Protein AF-A0AAV8VI82-F1 (afdb_monomer_lite)

Sequence (103 aa):
MACVALHNFIQGEEETLPENQRKYCPAGYTDAELPDGTVRPGSWRELAGLKSVRRTGANNSSLSAMNNRNLLRDYVNSAEGSVSWQLNHVLEGAVPSSFCYNP

Foldseek 3Di:
DVVVVVVVVLVVVCVPPDLVPRDSQHPQQCWDQDPVRDIDHGCVVVPPPPDPPPPPDDPDDPPVVVVVVVVVVVQCPDPNNDDPCPVVVVCVVVDDPDDPDDD

Structure (mmCIF, N/CA/C/O backbone):
data_AF-A0AAV8VI82-F1
#
_entry.id   AF-A0AAV8VI82-F1
#
loop_
_atom_site.group_PDB
_atom_site.id
_atom_site.type_symbol
_atom_site.label_atom_id
_atom_site.label_alt_id
_atom_site.label_comp_id
_atom_site.label_asym_id
_atom_site.label_entity_id
_atom_site.label_seq_id
_atom_site.pdbx_PDB_ins_code
_atom_site.Cartn_x
_atom_site.Cartn_y
_atom_site.Cartn_z
_atom_site.occupancy
_atom_site.B_iso_or_equiv
_atom_site.auth_seq_id
_atom_site.auth_comp_id
_atom_site.auth_asym_id
_atom_site.auth_atom_id
_atom_site.pdbx_PDB_model_num
ATOM 1 N N . MET A 1 1 ? -3.861 9.093 -1.025 1.00 54.81 1 MET A N 1
ATOM 2 C CA . MET A 1 1 ? -3.021 9.534 0.111 1.00 54.81 1 MET A CA 1
ATOM 3 C C . MET A 1 1 ? -3.847 10.017 1.298 1.00 54.81 1 MET A C 1
ATOM 5 O O . MET A 1 1 ? -3.640 9.483 2.373 1.00 54.81 1 MET A O 1
ATOM 9 N N . ALA A 1 2 ? -4.810 10.936 1.133 1.00 73.56 2 ALA A N 1
ATOM 10 C CA . ALA A 1 2 ? -5.609 11.448 2.259 1.00 73.56 2 ALA A CA 1
ATOM 11 C C . ALA A 1 2 ? -6.380 10.359 3.039 1.00 73.56 2 ALA A C 1
ATOM 13 O O . ALA A 1 2 ? -6.337 10.353 4.261 1.00 73.56 2 ALA A O 1
ATOM 14 N N . CYS A 1 3 ? -7.013 9.396 2.355 1.00 77.25 3 CYS A N 1
ATOM 15 C CA . CYS A 1 3 ? -7.732 8.305 3.029 1.00 77.25 3 CYS A CA 1
ATOM 16 C C . CYS A 1 3 ? -6.811 7.377 3.832 1.00 77.25 3 CYS A C 1
ATOM 18 O O . CYS A 1 3 ? -7.189 6.957 4.914 1.00 77.25 3 CYS A O 1
ATOM 20 N N . VAL A 1 4 ? -5.608 7.085 3.325 1.00 78.19 4 VAL A N 1
ATOM 21 C CA . VAL A 1 4 ? -4.622 6.247 4.033 1.00 78.19 4 VAL A CA 1
ATOM 22 C C . VAL A 1 4 ? -4.074 6.992 5.247 1.00 78.19 4 VAL A C 1
ATOM 24 O O . VAL A 1 4 ? -3.982 6.420 6.321 1.00 78.19 4 VAL A O 1
ATOM 27 N N . ALA A 1 5 ? -3.780 8.288 5.107 1.00 83.12 5 ALA A N 1
ATOM 28 C CA . ALA A 1 5 ? -3.348 9.113 6.232 1.00 83.12 5 ALA A CA 1
ATOM 29 C C . ALA A 1 5 ? -4.428 9.205 7.323 1.00 83.12 5 ALA A C 1
ATOM 31 O O . ALA A 1 5 ? -4.116 9.051 8.498 1.00 83.12 5 ALA A O 1
ATOM 32 N N . LEU A 1 6 ? -5.695 9.394 6.935 1.00 85.12 6 LEU A N 1
ATOM 33 C CA . LEU A 1 6 ? -6.824 9.403 7.865 1.00 85.12 6 LEU A CA 1
ATOM 34 C C . LEU A 1 6 ? -7.029 8.035 8.532 1.00 85.12 6 LEU A C 1
ATOM 36 O O . LEU A 1 6 ? -7.237 7.985 9.738 1.00 85.12 6 LEU A O 1
ATOM 40 N N . HIS A 1 7 ? -6.942 6.944 7.765 1.00 86.19 7 HIS A N 1
ATOM 41 C CA . HIS A 1 7 ? -7.016 5.579 8.287 1.00 86.19 7 HIS A CA 1
ATOM 42 C C . HIS A 1 7 ? -5.937 5.340 9.342 1.00 86.19 7 HIS A C 1
ATOM 44 O O . HIS A 1 7 ? -6.261 4.977 10.465 1.00 86.19 7 HIS A O 1
ATOM 50 N N . ASN A 1 8 ? -4.677 5.625 9.005 1.00 87.56 8 ASN A N 1
ATOM 51 C CA . ASN A 1 8 ? -3.547 5.436 9.909 1.00 87.56 8 ASN A CA 1
ATOM 52 C C . ASN A 1 8 ? -3.686 6.285 11.176 1.00 87.56 8 ASN A C 1
ATOM 54 O O . ASN A 1 8 ? -3.394 5.804 12.264 1.00 87.56 8 ASN A O 1
ATOM 58 N N . PHE A 1 9 ? -4.140 7.533 11.036 1.00 92.12 9 PHE A N 1
ATOM 59 C CA . PHE A 1 9 ? -4.362 8.420 12.173 1.00 92.12 9 PHE A CA 1
ATOM 60 C C . PHE A 1 9 ? -5.430 7.863 13.122 1.00 92.12 9 PHE A C 1
ATOM 62 O O . PHE A 1 9 ? -5.158 7.692 14.303 1.00 92.12 9 PHE A O 1
ATOM 69 N N . ILE A 1 10 ? -6.619 7.524 12.611 1.00 90.62 10 ILE A N 1
ATOM 70 C CA . ILE A 1 10 ? -7.708 7.011 13.456 1.00 90.62 10 ILE A CA 1
ATOM 71 C C . ILE A 1 10 ? -7.329 5.656 14.069 1.00 90.62 10 ILE A C 1
ATOM 73 O O . ILE A 1 10 ? -7.573 5.433 15.251 1.00 90.62 10 ILE A O 1
ATOM 77 N N . GLN A 1 11 ? -6.707 4.769 13.288 1.00 88.81 11 GLN A N 1
ATOM 78 C CA . GLN A 1 11 ? -6.267 3.460 13.764 1.00 88.81 11 GLN A CA 1
ATOM 79 C C . GLN A 1 11 ? -5.247 3.593 14.906 1.00 88.81 11 GLN A C 1
ATOM 81 O O . GLN A 1 11 ? -5.387 2.913 15.918 1.00 88.81 11 GLN A O 1
ATOM 86 N N . GLY A 1 12 ? -4.271 4.499 14.775 1.00 89.31 12 GLY A N 1
ATOM 87 C CA . GLY A 1 12 ? -3.272 4.751 15.815 1.00 8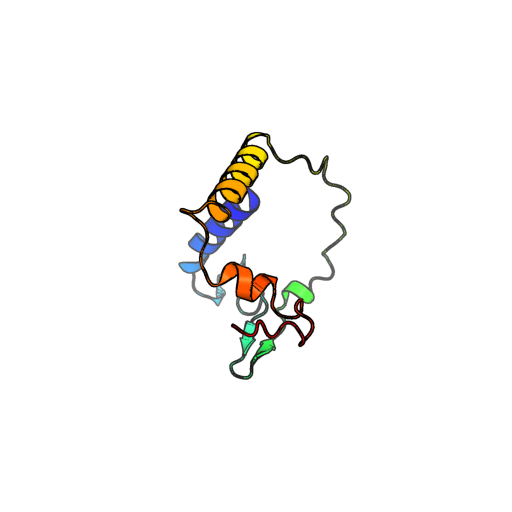9.31 12 GLY A CA 1
ATOM 88 C C . GLY A 1 12 ? -3.873 5.311 17.107 1.00 89.31 12 GLY A C 1
ATOM 89 O O . GLY A 1 12 ? -3.502 4.878 18.194 1.00 89.31 12 GLY A O 1
ATOM 90 N N . GLU A 1 13 ? -4.847 6.219 17.009 1.00 90.12 13 GLU A N 1
ATOM 91 C CA . GLU A 1 13 ? -5.553 6.735 18.190 1.00 90.12 13 GLU A CA 1
ATOM 92 C C . GLU A 1 13 ? -6.349 5.620 18.897 1.00 90.12 13 GLU A C 1
ATOM 94 O O . GLU A 1 13 ? -6.318 5.505 20.125 1.00 90.12 13 GLU A O 1
ATOM 99 N N . GLU A 1 14 ? -7.022 4.746 18.139 1.00 90.38 14 GLU A N 1
ATOM 100 C CA . GLU A 1 14 ? -7.822 3.647 18.697 1.00 90.38 14 GLU A CA 1
ATOM 101 C C . GLU A 1 14 ? -6.998 2.491 19.278 1.00 90.38 14 GLU A C 1
ATOM 103 O O . GLU A 1 14 ? -7.501 1.752 20.129 1.00 90.38 14 GLU A O 1
ATOM 108 N N . GLU A 1 15 ? -5.734 2.329 18.883 1.00 85.88 15 GLU A N 1
ATOM 109 C CA . GLU A 1 15 ? -4.848 1.320 19.476 1.00 85.88 15 GLU A CA 1
ATOM 110 C C . GLU A 1 15 ? -4.649 1.533 20.980 1.00 85.88 15 GLU A C 1
ATOM 112 O O . GLU A 1 15 ? -4.532 0.557 21.725 1.00 85.88 15 GLU A O 1
ATOM 117 N N . THR A 1 16 ? -4.702 2.788 21.435 1.00 87.94 16 THR A N 1
ATOM 118 C CA . THR A 1 16 ? -4.594 3.157 22.855 1.00 87.94 16 THR A CA 1
ATOM 119 C C . THR A 1 16 ? -5.859 2.852 23.663 1.00 87.94 16 THR A C 1
ATOM 121 O O . THR A 1 16 ? -5.815 2.820 24.895 1.00 87.94 16 THR A O 1
ATOM 124 N N . LEU A 1 17 ? -6.987 2.605 22.988 1.00 87.38 17 LEU A N 1
ATOM 125 C CA . LEU A 1 17 ? -8.266 2.308 23.619 1.00 87.38 17 LEU A CA 1
ATOM 126 C C . LEU A 1 17 ? -8.426 0.800 23.876 1.00 87.38 17 LEU A C 1
ATOM 128 O O . LEU A 1 17 ? -7.995 -0.023 23.057 1.00 87.38 17 LEU A O 1
ATOM 132 N N . PRO A 1 18 ? -9.116 0.416 24.969 1.00 87.88 18 PRO A N 1
ATOM 133 C CA . PRO A 1 18 ? -9.591 -0.949 25.163 1.00 87.88 18 PRO A CA 1
ATOM 134 C C . PRO A 1 18 ? -10.419 -1.431 23.966 1.00 87.88 18 PRO A C 1
ATOM 136 O O . PRO A 1 18 ? -11.177 -0.665 23.373 1.00 87.88 18 PRO A O 1
ATOM 139 N N . GLU A 1 19 ? -10.319 -2.717 23.634 1.00 83.44 19 GLU A N 1
ATOM 140 C CA . GLU A 1 19 ? -10.914 -3.296 22.421 1.00 83.44 19 GLU A CA 1
ATOM 141 C C . GLU A 1 19 ? -12.436 -3.084 22.318 1.00 83.44 19 GLU A C 1
ATOM 143 O O . GLU A 1 19 ? -12.963 -2.843 21.235 1.00 83.44 19 GLU A O 1
ATOM 148 N N . ASN A 1 20 ? -13.139 -3.070 23.453 1.00 83.88 20 ASN A N 1
ATOM 149 C CA . ASN A 1 20 ? -14.580 -2.812 23.527 1.00 83.88 20 ASN A CA 1
ATOM 150 C C . ASN A 1 20 ? -14.977 -1.333 23.338 1.00 83.88 20 ASN A C 1
ATOM 152 O O . ASN A 1 20 ? -16.168 -1.030 23.289 1.00 83.88 20 ASN A O 1
ATOM 156 N N . GLN A 1 21 ? -14.011 -0.415 23.271 1.00 85.12 21 GLN A N 1
ATOM 157 C CA . GLN A 1 21 ? -14.229 1.021 23.064 1.00 85.12 21 GLN A CA 1
ATOM 158 C C . GLN A 1 21 ? -13.819 1.494 21.662 1.00 85.12 21 GLN A C 1
ATOM 160 O O . GLN A 1 21 ? -14.116 2.635 21.302 1.00 85.12 21 GLN A O 1
ATOM 165 N N . ARG A 1 22 ? -13.180 0.627 20.865 1.00 88.25 22 ARG A N 1
ATOM 166 C CA . ARG A 1 22 ? -12.802 0.897 19.471 1.00 88.25 22 ARG A CA 1
ATOM 167 C C . ARG A 1 22 ? -14.046 0.970 18.589 1.00 88.25 22 ARG A C 1
ATOM 169 O O . ARG A 1 22 ? -14.918 0.104 18.671 1.00 88.25 22 ARG A O 1
ATOM 176 N N . LYS A 1 23 ? -14.154 2.011 17.763 1.00 86.75 23 LYS A N 1
ATOM 177 C CA . L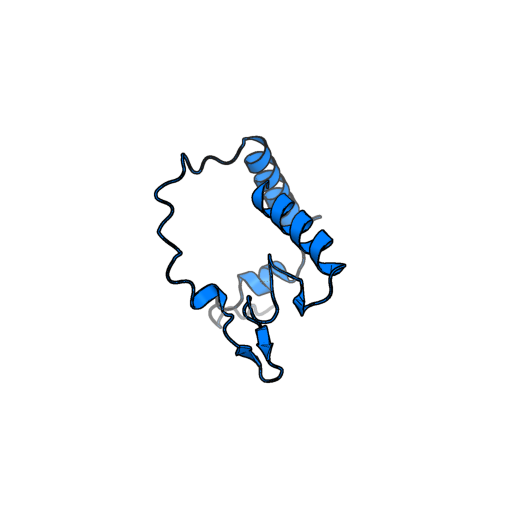YS A 1 23 ? -15.334 2.281 16.923 1.00 86.75 23 LYS A CA 1
ATOM 178 C C . LYS A 1 23 ? -15.019 2.230 15.437 1.00 86.75 23 LYS A C 1
ATOM 180 O O . LYS A 1 23 ? -15.893 1.875 14.653 1.00 86.75 23 LYS A O 1
ATOM 185 N N . TYR A 1 24 ? -13.810 2.612 15.052 1.00 86.94 24 TYR A N 1
ATOM 186 C CA . TYR A 1 24 ? -13.365 2.680 13.672 1.00 86.94 24 TYR A CA 1
ATOM 187 C C . TYR A 1 24 ? -13.094 1.290 13.102 1.00 86.94 24 TYR A C 1
ATOM 189 O O . TYR A 1 24 ? -13.549 0.986 12.000 1.00 86.94 24 TYR A O 1
ATOM 197 N N . CYS A 1 25 ? -12.406 0.438 13.866 1.00 84.44 25 CYS A N 1
ATOM 198 C CA . CYS A 1 25 ? -12.141 -0.951 13.493 1.00 84.44 25 CYS A CA 1
ATOM 199 C C . CYS A 1 25 ? -12.346 -1.881 14.706 1.00 84.44 25 CYS A C 1
ATOM 201 O O . CYS A 1 25 ? -11.374 -2.314 15.333 1.00 84.44 25 CYS A O 1
ATOM 203 N N . PRO A 1 26 ? -13.608 -2.145 15.102 1.00 86.88 26 PRO A N 1
ATOM 204 C CA . PRO A 1 26 ? -13.902 -3.014 16.236 1.00 86.88 26 PRO A CA 1
ATOM 205 C C . PRO A 1 26 ? -13.467 -4.463 15.974 1.00 86.88 26 PRO A C 1
ATOM 207 O O . PRO A 1 26 ? -13.277 -4.889 14.832 1.00 86.88 26 PRO A O 1
ATOM 210 N N . ALA A 1 27 ? -13.333 -5.248 17.043 1.00 85.25 27 ALA A N 1
ATOM 211 C CA . ALA A 1 27 ? -12.958 -6.655 16.949 1.00 85.25 27 ALA A CA 1
ATOM 212 C C . ALA A 1 27 ? -13.898 -7.435 16.014 1.00 85.25 27 ALA A C 1
ATOM 214 O O . ALA A 1 27 ? -15.121 -7.355 16.128 1.00 85.25 27 ALA A O 1
ATOM 215 N N . GLY A 1 28 ? -13.321 -8.197 15.082 1.00 87.31 28 GLY A N 1
ATOM 216 C CA . GLY A 1 28 ? -14.088 -8.955 14.087 1.00 87.31 28 GLY A CA 1
ATOM 217 C C . GLY A 1 28 ? -14.680 -8.108 12.956 1.00 87.31 28 GLY A C 1
ATOM 218 O O . GLY A 1 28 ? -15.462 -8.632 12.164 1.00 87.31 28 GLY A O 1
ATOM 219 N N . TYR A 1 29 ? -14.318 -6.822 12.853 1.00 86.44 29 TYR A N 1
ATOM 220 C CA . TYR A 1 29 ? -14.750 -5.978 11.743 1.00 86.44 29 TYR A CA 1
ATOM 221 C C . TYR A 1 29 ? -14.115 -6.388 10.419 1.00 86.44 29 TYR A C 1
ATOM 223 O O . TYR A 1 29 ? -14.840 -6.494 9.439 1.00 86.44 29 TYR A O 1
ATOM 231 N N . THR A 1 30 ? -12.803 -6.642 10.382 1.00 88.25 30 THR A N 1
ATOM 232 C CA . THR A 1 30 ? -12.066 -7.087 9.187 1.00 88.25 30 THR A CA 1
ATOM 233 C C . THR A 1 30 ? -12.018 -8.606 9.075 1.00 88.25 30 THR A C 1
ATOM 235 O O . THR A 1 30 ? -12.268 -9.326 10.043 1.00 88.25 30 THR A O 1
ATOM 238 N N . ASP A 1 31 ? -11.661 -9.099 7.890 1.00 90.12 31 ASP A N 1
ATOM 239 C CA . ASP A 1 31 ? -11.347 -10.515 7.712 1.00 90.12 31 ASP A CA 1
ATOM 240 C C . ASP A 1 31 ? -10.122 -10.899 8.562 1.00 90.12 31 ASP A C 1
ATOM 242 O O . ASP A 1 31 ? -9.214 -10.088 8.766 1.00 90.12 31 ASP A O 1
ATOM 246 N N . ALA A 1 32 ? -10.109 -12.132 9.065 1.00 89.62 32 ALA A N 1
ATOM 247 C CA . ALA A 1 32 ? -9.010 -12.674 9.855 1.00 89.62 32 ALA A CA 1
ATOM 248 C C . ALA A 1 32 ? -8.627 -14.063 9.346 1.00 89.62 32 ALA A C 1
ATOM 250 O O . ALA A 1 32 ? -9.489 -14.931 9.215 1.00 89.62 32 ALA A O 1
ATOM 251 N N . GLU A 1 33 ? -7.341 -14.284 9.092 1.00 93.06 33 GLU A N 1
ATOM 252 C CA . GLU A 1 33 ? -6.820 -15.623 8.822 1.00 93.06 33 GLU A CA 1
ATOM 253 C C . GLU A 1 33 ? -6.779 -16.441 10.116 1.00 93.06 33 GLU A C 1
ATOM 255 O O . GLU A 1 33 ? -6.333 -15.975 11.168 1.00 93.06 33 GLU A O 1
ATOM 260 N N . LEU A 1 34 ? -7.291 -17.664 10.037 1.00 91.44 34 LEU A N 1
ATOM 261 C CA . LEU A 1 34 ? -7.257 -18.649 11.103 1.00 91.44 34 LEU A CA 1
ATOM 262 C C . LEU A 1 34 ? -6.004 -19.532 10.963 1.00 91.44 34 LEU A C 1
ATOM 264 O O . LEU A 1 34 ? -5.434 -19.635 9.875 1.00 91.44 34 LEU A O 1
ATOM 268 N N . PRO A 1 35 ? -5.566 -20.208 12.043 1.00 93.38 35 PRO A N 1
ATOM 269 C CA . PRO A 1 35 ? -4.358 -21.041 12.015 1.00 93.38 35 PRO A CA 1
ATOM 270 C C . PRO A 1 35 ? -4.385 -22.196 11.003 1.00 93.38 35 PRO A C 1
ATOM 272 O O . PRO A 1 35 ? -3.338 -22.736 10.662 1.00 93.38 35 PRO A O 1
ATOM 275 N N . ASP A 1 36 ? -5.568 -22.592 10.538 1.00 93.38 36 ASP A N 1
ATOM 276 C CA . ASP A 1 36 ? -5.777 -23.629 9.525 1.00 93.38 36 ASP A CA 1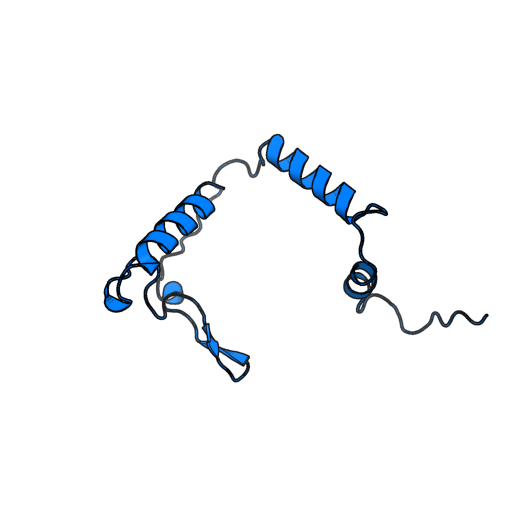
ATOM 277 C C . ASP A 1 36 ? -5.718 -23.091 8.080 1.00 93.38 36 ASP A C 1
ATOM 279 O O . ASP A 1 36 ? -5.959 -23.839 7.132 1.00 93.38 36 ASP A O 1
ATOM 283 N N . GLY A 1 37 ? -5.399 -21.804 7.900 1.00 90.06 37 GLY A N 1
ATOM 284 C CA . GLY A 1 37 ? -5.350 -21.135 6.600 1.00 90.06 37 GLY A CA 1
ATOM 285 C C . GLY A 1 37 ? -6.722 -20.738 6.053 1.00 90.06 37 GLY A C 1
ATOM 286 O O . GLY A 1 37 ? -6.814 -20.245 4.928 1.00 90.06 37 GLY A O 1
ATOM 287 N N . THR A 1 38 ? -7.798 -20.940 6.817 1.00 94.06 38 THR A N 1
ATOM 288 C CA . THR A 1 38 ? -9.126 -20.459 6.434 1.00 94.06 38 THR A CA 1
ATOM 289 C C . THR A 1 38 ? -9.312 -18.996 6.828 1.00 94.06 38 THR A C 1
ATOM 291 O O . THR A 1 38 ? -8.705 -18.493 7.772 1.00 94.06 38 THR A O 1
ATOM 294 N N . VAL A 1 39 ? -10.163 -18.280 6.093 1.00 92.00 39 VAL A N 1
ATOM 295 C CA . VAL A 1 39 ? -10.473 -16.875 6.380 1.00 92.00 39 VAL A CA 1
ATOM 296 C C . VAL A 1 39 ? -11.794 -16.806 7.131 1.00 92.00 39 VAL A C 1
ATOM 298 O O . VAL A 1 39 ? -12.837 -17.187 6.597 1.00 92.00 39 VAL A O 1
ATOM 301 N N . ARG A 1 40 ? -11.769 -16.267 8.352 1.00 92.06 40 ARG A N 1
ATOM 302 C CA . ARG A 1 40 ? -12.973 -15.855 9.073 1.00 92.06 40 ARG A CA 1
ATOM 303 C C . ARG A 1 40 ? -13.462 -14.522 8.491 1.00 92.06 40 ARG A C 1
ATOM 305 O O . ARG A 1 40 ? -12.738 -13.529 8.612 1.00 92.06 40 ARG A O 1
ATOM 312 N N . PRO A 1 41 ? -14.661 -14.468 7.883 1.00 90.19 41 PRO A N 1
ATOM 313 C CA . PRO A 1 41 ? -15.192 -13.234 7.312 1.00 90.19 41 PRO A CA 1
ATOM 314 C C . PRO A 1 41 ? -15.439 -12.181 8.396 1.00 90.19 41 PRO A C 1
ATOM 316 O O . PRO A 1 41 ? -15.971 -12.505 9.459 1.00 90.19 41 PRO A O 1
ATOM 319 N N . GLY A 1 42 ? -15.076 -10.931 8.122 1.00 89.75 42 GLY A N 1
ATOM 320 C CA . GLY A 1 42 ? -15.369 -9.808 9.010 1.00 89.75 42 GLY A CA 1
ATOM 321 C C . GLY A 1 42 ? -16.782 -9.248 8.832 1.00 89.75 42 GLY A C 1
ATOM 322 O O . GLY A 1 42 ? -17.386 -9.359 7.758 1.00 89.75 42 GLY A O 1
ATOM 323 N N . SER A 1 43 ? -17.295 -8.581 9.869 1.00 88.44 43 SER A N 1
ATOM 324 C CA . SER A 1 43 ? -18.641 -7.983 9.877 1.00 88.44 43 SER A CA 1
ATOM 325 C C . SER A 1 43 ? -18.814 -6.819 8.894 1.00 88.44 43 SER A C 1
ATOM 327 O O . SER A 1 43 ? -19.941 -6.467 8.547 1.00 88.44 43 SER A O 1
ATOM 329 N N . TRP A 1 44 ? -17.724 -6.269 8.343 1.00 84.81 44 TRP A N 1
ATOM 330 C CA . TRP A 1 44 ? -17.776 -5.275 7.263 1.00 84.81 44 TRP A CA 1
ATOM 331 C C . TRP A 1 44 ? -18.569 -5.748 6.031 1.00 84.81 44 TRP A C 1
ATOM 333 O O . TRP A 1 44 ? -19.084 -4.926 5.273 1.00 84.81 44 TRP A O 1
ATOM 343 N N . ARG A 1 45 ? -18.695 -7.068 5.838 1.00 81.31 45 ARG A N 1
ATOM 344 C CA . ARG A 1 45 ? -19.450 -7.698 4.742 1.00 81.31 45 ARG A CA 1
ATOM 345 C C . ARG A 1 45 ? -20.961 -7.707 4.980 1.00 81.31 45 ARG A C 1
ATOM 347 O O . ARG A 1 45 ? -21.721 -7.792 4.020 1.00 81.31 45 ARG A O 1
ATOM 354 N N . GLU A 1 46 ? -21.394 -7.605 6.236 1.00 79.94 46 GLU A N 1
ATOM 355 C CA . GLU A 1 46 ? -22.812 -7.543 6.618 1.00 79.94 46 GLU A CA 1
ATOM 356 C C . GLU A 1 46 ? -23.402 -6.144 6.403 1.00 79.94 46 GLU A C 1
ATOM 358 O O . GLU A 1 46 ? -24.619 -5.978 6.287 1.00 79.94 46 GLU A O 1
ATOM 363 N N . LEU A 1 47 ? -22.545 -5.124 6.279 1.00 68.81 47 LEU A N 1
ATOM 364 C CA . LEU A 1 47 ? -22.953 -3.794 5.855 1.00 68.81 47 LEU A CA 1
ATOM 365 C C . LEU A 1 47 ? -23.392 -3.855 4.385 1.00 68.81 47 LEU A C 1
ATOM 367 O O . LEU A 1 47 ? -22.592 -3.701 3.463 1.00 68.81 47 LEU A O 1
ATOM 371 N N . ALA A 1 48 ? -24.700 -4.007 4.166 1.00 61.91 48 ALA A N 1
ATOM 372 C CA . ALA A 1 48 ? -25.386 -3.952 2.868 1.00 61.91 48 ALA A CA 1
ATOM 373 C C . ALA A 1 48 ? -25.321 -2.562 2.176 1.00 61.91 48 ALA A C 1
ATOM 375 O O . ALA A 1 48 ? -26.262 -2.122 1.514 1.00 61.91 48 ALA A O 1
ATOM 376 N N . GLY A 1 49 ? -24.227 -1.821 2.364 1.00 61.47 49 GLY A N 1
ATOM 377 C CA . GLY A 1 49 ? -24.135 -0.385 2.130 1.00 61.47 49 GLY A CA 1
ATOM 378 C C . GLY A 1 49 ? -23.003 0.064 1.216 1.00 61.47 49 GLY A C 1
ATOM 379 O O . GLY A 1 49 ? -22.927 1.264 0.950 1.00 61.47 49 GLY A O 1
ATOM 380 N N . LEU A 1 50 ? -22.156 -0.836 0.698 1.00 62.78 50 LEU A N 1
ATOM 381 C CA . LEU A 1 50 ? -21.179 -0.474 -0.335 1.00 62.78 50 LEU A CA 1
ATOM 382 C C . LEU A 1 50 ? -21.907 -0.225 -1.661 1.00 62.78 50 LEU A C 1
ATOM 384 O O . LEU A 1 50 ? -21.921 -1.036 -2.583 1.00 62.78 50 LEU A O 1
ATOM 388 N N . LYS A 1 51 ? -22.569 0.928 -1.741 1.00 68.38 51 LYS A N 1
ATOM 389 C CA . LYS A 1 51 ? -23.132 1.444 -2.980 1.00 68.38 51 LYS A CA 1
ATOM 390 C C . LYS A 1 51 ? -21.973 1.826 -3.881 1.00 68.38 51 LYS A C 1
ATOM 392 O O . LYS A 1 51 ? -20.990 2.404 -3.420 1.00 68.38 51 LYS A O 1
ATOM 397 N N . SER A 1 52 ? -22.114 1.537 -5.172 1.00 67.38 52 SER A N 1
ATOM 398 C CA . SER A 1 52 ? -21.171 2.027 -6.171 1.00 67.38 52 SER A CA 1
ATOM 399 C C . SER A 1 52 ? -20.997 3.532 -5.986 1.00 67.38 52 SER A C 1
ATOM 401 O O . SER A 1 52 ? -21.930 4.318 -6.183 1.00 67.38 52 SER A O 1
ATOM 403 N N . VAL A 1 53 ? -19.786 3.920 -5.601 1.00 68.25 53 VAL A N 1
ATOM 404 C CA . VAL A 1 53 ? -19.324 5.291 -5.721 1.00 68.25 53 VAL A CA 1
ATOM 405 C C . VAL A 1 53 ? -19.176 5.499 -7.224 1.00 68.25 53 VAL A C 1
ATOM 407 O O . VAL A 1 53 ? -18.158 5.148 -7.819 1.00 68.25 53 VAL A O 1
ATOM 410 N N . ARG A 1 54 ? -20.264 5.933 -7.878 1.00 73.56 54 ARG A N 1
ATOM 411 C CA . ARG A 1 54 ? -20.272 6.285 -9.308 1.00 73.56 54 ARG A CA 1
ATOM 412 C C . ARG A 1 54 ? -19.038 7.133 -9.612 1.00 73.56 54 ARG A C 1
ATOM 414 O O . ARG A 1 54 ? -18.584 7.847 -8.727 1.00 73.56 54 ARG A O 1
ATOM 421 N N . ARG A 1 55 ? -18.534 7.080 -10.852 1.00 70.12 55 ARG A N 1
ATOM 422 C CA . ARG A 1 55 ? -17.296 7.746 -11.304 1.00 70.12 55 ARG A CA 1
ATOM 423 C C . ARG A 1 55 ? -16.980 9.033 -10.520 1.00 70.12 55 ARG A C 1
ATOM 425 O O . ARG A 1 55 ? -17.509 10.102 -10.817 1.00 70.12 55 ARG A O 1
ATOM 432 N N . THR A 1 56 ? -16.093 8.921 -9.537 1.00 66.94 56 THR A N 1
ATOM 433 C CA . THR A 1 56 ? -15.565 10.051 -8.772 1.00 66.94 56 THR A CA 1
ATOM 434 C C . THR A 1 56 ? -14.442 10.692 -9.572 1.00 66.94 56 THR A C 1
ATOM 436 O O . THR A 1 56 ? -13.281 10.322 -9.444 1.00 66.94 56 THR A O 1
ATOM 439 N N . GLY A 1 57 ? -14.806 11.632 -10.444 1.00 67.62 57 GLY A N 1
ATOM 440 C CA . GLY A 1 57 ? -13.856 12.449 -11.198 1.00 67.62 57 GLY A CA 1
ATOM 441 C C . GLY A 1 57 ? -13.088 11.713 -12.302 1.00 67.62 57 GLY A C 1
ATOM 442 O O . GLY A 1 57 ? -13.421 10.605 -12.734 1.00 67.62 57 GLY A O 1
ATOM 443 N N . ALA A 1 58 ? -12.071 12.387 -12.837 1.00 68.19 58 ALA A N 1
ATOM 444 C CA . ALA A 1 58 ? -11.118 11.762 -13.740 1.00 68.19 58 ALA A CA 1
ATOM 445 C C . ALA A 1 58 ? -10.116 10.945 -12.911 1.00 68.19 58 ALA A C 1
ATOM 447 O O . ALA A 1 58 ? -9.584 11.466 -11.934 1.00 68.19 58 ALA A O 1
ATOM 448 N N . ASN A 1 59 ? -9.817 9.707 -13.324 1.00 66.00 59 ASN A N 1
ATOM 449 C CA . ASN A 1 59 ? -8.751 8.864 -12.753 1.00 66.00 59 ASN A CA 1
ATOM 450 C C . ASN A 1 59 ? -7.350 9.408 -13.104 1.00 66.00 59 ASN A C 1
ATOM 452 O O . ASN A 1 59 ? -6.437 8.663 -13.453 1.00 66.00 59 ASN A O 1
ATOM 456 N N . ASN A 1 60 ? -7.187 10.727 -13.066 1.00 70.75 60 ASN A N 1
ATOM 457 C CA . ASN A 1 60 ? -5.945 11.398 -13.370 1.00 70.75 60 ASN A CA 1
ATOM 458 C C . ASN A 1 60 ? -5.147 11.462 -12.073 1.00 70.75 60 ASN A C 1
ATOM 460 O O . ASN A 1 60 ? -5.459 12.236 -11.168 1.00 70.75 60 ASN A O 1
ATOM 464 N N . SER A 1 61 ? -4.114 10.631 -11.977 1.00 70.00 61 SER A N 1
ATOM 465 C CA . SER A 1 61 ? -3.095 10.794 -10.94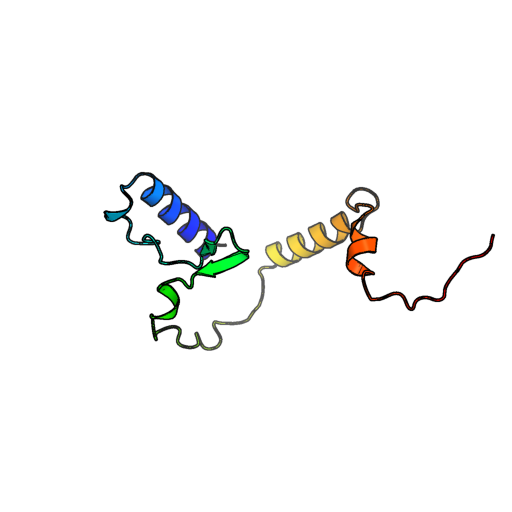5 1.00 70.00 61 SER A CA 1
ATOM 466 C C . SER A 1 61 ? -2.471 12.187 -11.053 1.00 70.00 61 SER A C 1
ATOM 468 O O . SER A 1 61 ? -2.335 12.722 -12.153 1.00 70.00 61 SER A O 1
ATOM 470 N N . SER A 1 62 ? -2.052 12.774 -9.932 1.00 82.62 62 SER A N 1
ATOM 471 C CA . SER A 1 62 ? -1.265 14.008 -9.983 1.00 82.62 62 SER A CA 1
ATOM 472 C C . SER A 1 62 ? 0.033 13.783 -10.769 1.00 82.62 62 SER A C 1
ATOM 474 O O . SER A 1 62 ? 0.559 12.668 -10.810 1.00 82.62 62 SER A O 1
ATOM 476 N N . LEU A 1 63 ? 0.584 14.843 -11.369 1.00 83.88 63 LEU A N 1
ATOM 477 C CA . LEU A 1 63 ? 1.862 14.770 -12.089 1.00 83.88 63 LEU A CA 1
ATOM 478 C C . LEU A 1 63 ? 2.981 14.192 -11.204 1.00 83.88 63 LEU A C 1
ATOM 480 O O . LEU A 1 63 ? 3.742 13.334 -11.638 1.00 83.88 63 LEU A O 1
ATOM 484 N N . SER A 1 64 ? 3.024 14.592 -9.929 1.00 84.31 64 SER A N 1
ATOM 485 C CA . SER A 1 64 ? 3.973 14.054 -8.946 1.00 84.31 64 SER A CA 1
ATOM 486 C C . SER A 1 64 ? 3.810 12.543 -8.735 1.00 84.31 64 SER A C 1
ATOM 488 O O . SER A 1 64 ? 4.805 11.823 -8.703 1.00 84.31 64 SER A O 1
ATOM 490 N N . ALA A 1 65 ? 2.574 12.036 -8.663 1.00 83.94 65 ALA A N 1
ATOM 491 C CA . ALA A 1 65 ? 2.330 10.601 -8.543 1.00 83.94 65 ALA A CA 1
ATOM 492 C C . ALA A 1 65 ? 2.764 9.832 -9.802 1.00 83.94 65 ALA A C 1
ATOM 494 O O . ALA A 1 65 ? 3.327 8.745 -9.682 1.00 83.94 65 ALA A O 1
ATOM 495 N N . MET A 1 66 ? 2.564 10.402 -10.997 1.00 88.62 66 MET A N 1
ATOM 496 C CA . MET A 1 66 ? 3.073 9.807 -12.241 1.00 88.62 66 MET A CA 1
ATOM 497 C C . MET A 1 66 ? 4.601 9.743 -12.249 1.00 88.62 66 MET A C 1
ATOM 499 O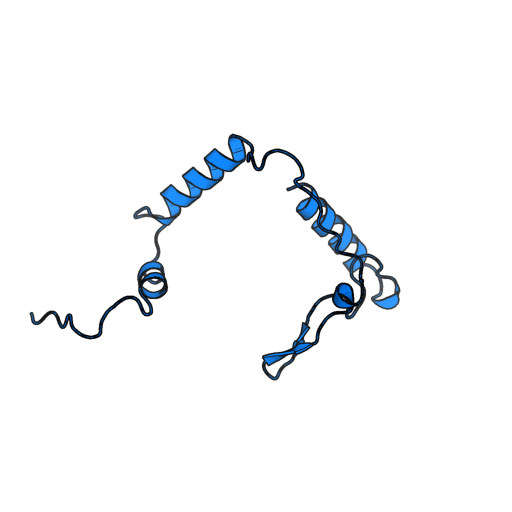 O . MET A 1 66 ? 5.164 8.705 -12.590 1.00 88.62 66 MET A O 1
ATOM 503 N N . ASN A 1 67 ? 5.262 10.825 -11.835 1.00 93.31 67 ASN A N 1
ATOM 504 C CA . ASN A 1 67 ? 6.720 10.898 -11.786 1.00 93.31 67 ASN A CA 1
ATOM 505 C C . ASN A 1 67 ? 7.296 9.886 -10.795 1.00 93.31 67 ASN A C 1
ATOM 507 O O . ASN A 1 67 ? 8.197 9.141 -11.162 1.00 93.31 67 ASN A O 1
ATOM 511 N N . ASN A 1 68 ? 6.728 9.784 -9.590 1.00 93.06 68 ASN A N 1
ATOM 512 C CA . ASN A 1 68 ? 7.150 8.790 -8.602 1.00 93.06 68 ASN A CA 1
ATOM 513 C C . ASN A 1 68 ? 6.953 7.360 -9.112 1.00 93.06 68 ASN A C 1
ATOM 515 O O . ASN A 1 68 ? 7.845 6.530 -8.968 1.00 93.06 68 ASN A O 1
ATOM 519 N N . ARG A 1 69 ? 5.811 7.069 -9.751 1.00 91.44 69 ARG A N 1
ATOM 520 C CA . ARG A 1 69 ? 5.563 5.751 -10.350 1.00 91.44 69 ARG A CA 1
ATOM 521 C C . ARG A 1 69 ? 6.615 5.414 -11.406 1.00 91.44 69 ARG A C 1
ATOM 523 O O . ARG A 1 69 ? 7.127 4.301 -11.412 1.00 91.44 69 ARG A O 1
ATOM 530 N N . ASN A 1 70 ? 6.918 6.354 -12.300 1.00 95.56 70 ASN A N 1
ATOM 531 C CA . ASN A 1 70 ? 7.895 6.136 -13.363 1.00 95.56 70 ASN A CA 1
ATOM 532 C C . ASN A 1 70 ? 9.314 5.983 -12.792 1.00 95.56 70 ASN A C 1
ATOM 534 O O . ASN A 1 70 ? 10.006 5.052 -13.176 1.00 95.56 70 ASN A O 1
ATOM 538 N N . LEU A 1 71 ? 9.698 6.814 -11.818 1.00 95.94 71 LEU A N 1
ATOM 539 C CA . LEU A 1 71 ? 10.991 6.726 -11.137 1.00 95.94 71 LEU A CA 1
ATOM 540 C C . LEU A 1 71 ? 11.188 5.361 -10.466 1.00 95.94 71 LEU A C 1
ATOM 542 O O . LEU A 1 71 ? 12.218 4.723 -10.655 1.00 95.94 71 LEU A O 1
ATOM 546 N N . LEU A 1 72 ? 10.187 4.900 -9.710 1.00 94.62 72 LEU A N 1
ATOM 547 C CA . LEU A 1 72 ? 10.245 3.600 -9.045 1.00 94.62 72 LEU A CA 1
ATOM 548 C C . LEU A 1 72 ? 10.299 2.458 -10.058 1.00 94.62 72 LEU A C 1
ATOM 550 O O . LEU A 1 72 ? 11.113 1.559 -9.893 1.00 94.62 72 LEU A O 1
ATOM 554 N N . ARG A 1 73 ? 9.481 2.511 -11.118 1.00 93.88 73 ARG A N 1
ATOM 555 C CA . ARG A 1 73 ? 9.525 1.535 -12.216 1.00 93.88 73 ARG A CA 1
ATOM 556 C C . ARG A 1 73 ? 10.924 1.456 -12.824 1.00 93.88 73 ARG A C 1
ATOM 558 O O . ARG A 1 73 ? 11.412 0.354 -13.041 1.00 93.88 73 ARG A O 1
ATOM 565 N N . ASP A 1 74 ? 11.540 2.595 -13.117 1.00 96.62 74 ASP A N 1
ATOM 566 C CA . ASP A 1 74 ? 12.844 2.628 -13.779 1.00 96.62 74 ASP A CA 1
ATOM 567 C C . ASP A 1 74 ? 13.940 2.094 -12.845 1.00 96.62 74 ASP A C 1
ATOM 569 O O . ASP A 1 74 ? 14.784 1.318 -13.282 1.00 96.62 74 ASP A O 1
ATOM 573 N N . TYR A 1 75 ? 13.872 2.412 -11.547 1.00 96.00 75 TYR A N 1
ATOM 574 C CA . TYR A 1 75 ? 14.814 1.913 -10.544 1.00 96.00 75 TYR A CA 1
ATOM 575 C C . TYR A 1 75 ? 14.709 0.399 -10.311 1.00 96.00 75 TYR A C 1
ATOM 577 O O . TYR A 1 75 ? 15.714 -0.297 -10.371 1.00 96.00 75 TYR A O 1
ATOM 585 N N . VAL A 1 76 ? 13.508 -0.151 -10.096 1.00 93.81 76 VAL A N 1
ATOM 586 C CA . VAL A 1 76 ? 13.361 -1.598 -9.811 1.00 93.81 76 VAL A CA 1
ATOM 587 C C . VAL A 1 76 ? 13.707 -2.492 -11.006 1.00 93.81 76 VAL A C 1
ATOM 589 O O . VAL A 1 76 ? 13.886 -3.692 -10.830 1.00 93.81 76 VAL A O 1
ATOM 592 N N . ASN A 1 77 ? 13.793 -1.920 -12.212 1.00 92.31 77 ASN A N 1
ATOM 593 C CA . ASN A 1 77 ? 14.248 -2.606 -13.423 1.00 92.31 77 ASN A CA 1
ATOM 594 C C . ASN A 1 77 ? 15.696 -2.243 -13.810 1.00 92.31 77 ASN A C 1
ATOM 596 O O . ASN A 1 77 ? 16.178 -2.711 -14.841 1.00 92.31 77 ASN A O 1
ATOM 600 N N . SER A 1 78 ? 16.389 -1.405 -13.031 1.00 93.94 78 SER A N 1
ATOM 601 C CA . SER A 1 78 ? 17.797 -1.076 -13.261 1.00 93.94 78 SER A CA 1
ATOM 602 C C . SER A 1 78 ? 18.717 -2.166 -12.707 1.00 93.94 78 SER A C 1
ATOM 604 O O . SER A 1 78 ? 18.294 -3.044 -11.950 1.00 93.94 78 SER A O 1
ATOM 606 N N . ALA A 1 79 ? 20.001 -2.117 -13.063 1.00 91.06 79 ALA A N 1
ATOM 607 C CA . ALA A 1 79 ? 20.987 -3.063 -12.540 1.00 91.06 79 ALA A CA 1
ATOM 608 C C . ALA A 1 79 ? 21.145 -2.957 -11.010 1.00 91.06 79 ALA A C 1
ATOM 610 O O . ALA A 1 79 ? 21.436 -3.946 -10.348 1.00 91.06 79 ALA A O 1
ATOM 611 N N . GLU A 1 80 ? 20.938 -1.765 -10.451 1.00 93.50 80 GLU A N 1
ATOM 612 C CA . GLU A 1 80 ? 21.094 -1.466 -9.027 1.00 93.50 80 GLU A CA 1
ATOM 613 C C . GLU A 1 80 ? 19.858 -1.825 -8.193 1.00 93.50 80 GLU A C 1
ATOM 615 O O . GLU A 1 80 ? 19.998 -2.139 -7.013 1.00 93.50 80 GLU A O 1
ATOM 620 N N . GLY A 1 81 ? 18.655 -1.727 -8.772 1.00 89.69 81 GLY A N 1
ATOM 621 C CA . GLY A 1 81 ? 17.391 -1.954 -8.060 1.00 89.69 81 GLY A CA 1
ATOM 622 C C . GLY A 1 81 ? 16.706 -3.289 -8.360 1.00 89.69 81 GLY A C 1
ATOM 623 O O . GLY A 1 81 ? 15.768 -3.654 -7.645 1.00 89.69 81 GLY A O 1
ATOM 624 N N . SER A 1 82 ? 17.148 -4.020 -9.388 1.00 91.38 82 SER A N 1
ATOM 625 C CA . SER A 1 82 ? 16.623 -5.354 -9.696 1.00 91.38 82 SER A CA 1
ATOM 626 C C . SER A 1 82 ? 17.208 -6.424 -8.775 1.00 91.38 82 SER A C 1
ATOM 628 O O . SER A 1 82 ? 18.351 -6.352 -8.322 1.00 91.38 82 SER A O 1
ATOM 630 N N . VAL A 1 83 ? 16.405 -7.446 -8.483 1.00 91.69 83 VAL A N 1
ATOM 631 C CA . VAL A 1 83 ? 16.798 -8.584 -7.645 1.00 91.69 83 VAL A CA 1
ATOM 632 C C . VAL A 1 83 ? 16.567 -9.893 -8.387 1.00 91.69 83 VAL A C 1
ATOM 634 O O . VAL A 1 83 ? 15.596 -10.059 -9.123 1.00 91.69 83 VAL A O 1
ATOM 637 N N . SER A 1 84 ? 17.466 -10.852 -8.178 1.00 86.38 84 SER A N 1
ATOM 638 C CA . SER A 1 84 ? 17.563 -12.076 -8.986 1.00 86.38 84 SER A CA 1
ATOM 639 C C . SER A 1 84 ? 16.289 -12.925 -9.013 1.00 86.38 84 SER A C 1
ATOM 641 O O . SER A 1 84 ? 16.009 -13.584 -10.011 1.00 86.38 84 SER A O 1
ATOM 643 N N . TRP A 1 85 ? 15.491 -12.901 -7.945 1.00 89.00 85 TRP A N 1
ATOM 644 C CA . TRP A 1 85 ? 14.265 -13.691 -7.860 1.00 89.00 85 TRP A CA 1
ATOM 645 C C . TRP A 1 85 ? 13.084 -13.090 -8.637 1.00 89.00 85 TRP A C 1
ATOM 647 O O . TRP A 1 85 ? 12.144 -13.821 -8.935 1.00 89.00 85 TRP A O 1
ATOM 657 N N . GLN A 1 86 ? 13.111 -11.799 -8.997 1.00 89.94 86 GLN A N 1
ATOM 658 C CA . GLN A 1 86 ? 11.984 -11.143 -9.679 1.00 89.94 86 GLN A CA 1
ATOM 659 C C . GLN A 1 86 ? 11.645 -11.826 -11.003 1.00 89.94 86 GLN A C 1
ATOM 661 O O . GLN A 1 86 ? 10.477 -12.076 -11.282 1.00 89.94 86 GLN A O 1
ATOM 666 N N . LEU A 1 87 ? 12.660 -12.164 -11.801 1.00 83.88 87 LEU A N 1
ATOM 667 C CA . LEU A 1 87 ? 12.453 -12.853 -13.073 1.00 83.88 87 LEU A CA 1
ATOM 668 C C . LEU A 1 87 ? 11.954 -14.280 -12.868 1.00 83.88 87 LEU A C 1
ATOM 670 O O . LEU A 1 87 ? 11.086 -14.711 -13.615 1.00 83.88 87 LEU A O 1
ATOM 674 N N . ASN A 1 88 ? 12.434 -14.984 -11.841 1.00 86.25 88 ASN A N 1
ATOM 675 C CA . ASN A 1 88 ? 11.929 -16.319 -11.522 1.00 86.25 88 ASN A CA 1
ATOM 676 C C . ASN A 1 88 ? 10.430 -16.262 -11.214 1.00 86.25 88 ASN A C 1
ATOM 678 O O . ASN A 1 88 ? 9.667 -17.013 -11.803 1.00 86.25 88 ASN A O 1
ATOM 682 N N . HIS A 1 89 ? 10.003 -15.300 -10.395 1.00 85.00 89 HIS A N 1
ATOM 683 C CA . HIS A 1 89 ? 8.596 -15.128 -10.049 1.00 85.00 89 HIS A CA 1
ATOM 684 C C . HIS A 1 89 ? 7.725 -14.655 -11.229 1.00 85.00 89 HIS A C 1
ATOM 686 O O . HIS A 1 89 ? 6.592 -15.095 -11.385 1.00 85.00 89 HIS A O 1
ATOM 692 N N . VAL A 1 90 ? 8.242 -13.776 -12.097 1.00 82.12 90 VAL A N 1
ATOM 693 C CA . VAL A 1 90 ? 7.516 -13.306 -13.297 1.00 82.12 90 VAL A CA 1
ATOM 694 C C . VAL A 1 90 ? 7.405 -14.402 -14.361 1.00 82.12 90 VAL A C 1
ATOM 696 O O . VAL A 1 90 ? 6.429 -14.440 -15.109 1.00 82.12 90 VAL A O 1
ATOM 699 N N . LEU A 1 91 ? 8.405 -15.280 -14.449 1.00 80.94 91 LEU A N 1
ATOM 700 C CA . LEU A 1 91 ? 8.470 -16.360 -15.433 1.00 80.94 91 LEU A CA 1
ATOM 701 C C . LEU A 1 91 ? 7.917 -17.691 -14.901 1.00 80.94 91 LEU A C 1
ATOM 703 O O . LEU A 1 91 ? 7.816 -18.654 -15.666 1.00 80.94 91 LEU A O 1
ATOM 707 N N . GLU A 1 92 ? 7.527 -17.758 -13.627 1.00 77.25 92 GLU A N 1
ATOM 708 C CA . GLU A 1 92 ? 6.853 -18.909 -13.027 1.00 77.25 92 GLU A CA 1
ATOM 709 C C . GLU A 1 92 ? 5.568 -19.224 -13.815 1.00 77.25 92 GLU A C 1
ATOM 711 O O . GLU A 1 92 ? 4.621 -18.444 -13.869 1.00 77.25 92 GLU A O 1
ATOM 716 N N . GLY A 1 93 ? 5.561 -20.378 -14.491 1.00 69.25 93 GLY A N 1
ATOM 717 C CA . GLY A 1 93 ? 4.458 -20.823 -15.352 1.00 69.25 93 GLY A CA 1
ATOM 718 C C . GLY A 1 93 ? 4.471 -20.283 -16.791 1.00 69.25 93 GLY A C 1
ATOM 719 O O . GLY A 1 93 ? 3.644 -20.712 -17.592 1.00 69.25 93 GLY A O 1
ATOM 720 N N . ALA A 1 94 ? 5.409 -19.399 -17.150 1.00 64.81 94 ALA A N 1
ATOM 721 C CA . ALA A 1 94 ? 5.537 -18.838 -18.502 1.00 64.81 94 ALA A CA 1
ATOM 722 C C . ALA A 1 94 ? 6.518 -19.608 -19.406 1.00 64.81 94 ALA A C 1
ATOM 724 O O . ALA A 1 94 ? 6.539 -19.384 -20.616 1.00 64.81 94 ALA A O 1
ATOM 725 N N . VAL A 1 95 ? 7.332 -20.509 -18.845 1.00 57.97 95 VAL A N 1
ATOM 726 C CA . VAL A 1 95 ? 8.308 -21.306 -19.603 1.00 57.97 95 VAL A CA 1
ATOM 727 C C . VAL A 1 95 ? 7.680 -22.649 -20.010 1.00 57.97 95 VAL A C 1
ATOM 729 O O . VAL A 1 95 ? 7.396 -23.466 -19.131 1.00 57.97 95 VAL A O 1
ATOM 732 N N . PRO A 1 96 ? 7.477 -22.941 -21.312 1.00 55.59 96 PRO A N 1
ATOM 733 C CA . PRO A 1 96 ? 7.263 -24.311 -21.762 1.00 55.59 96 PRO A CA 1
AT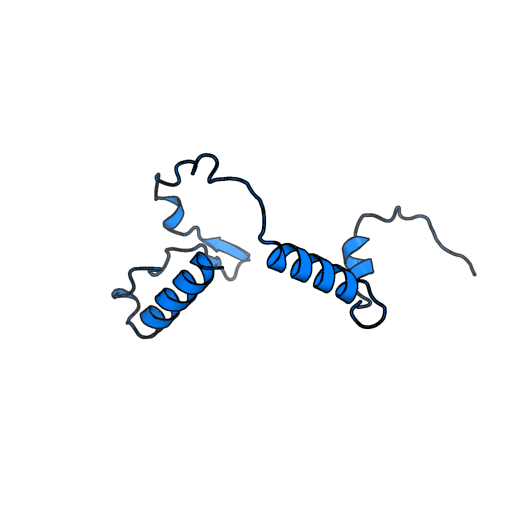OM 734 C C . PRO A 1 96 ? 8.481 -25.150 -21.367 1.00 55.59 96 PRO A C 1
ATOM 736 O O . PRO A 1 96 ? 9.620 -24.701 -21.506 1.00 55.59 96 PRO A O 1
ATOM 739 N N . SER A 1 97 ? 8.253 -26.371 -20.896 1.00 53.44 97 SER A N 1
ATOM 740 C CA . SER A 1 97 ? 9.254 -27.316 -20.385 1.00 53.44 97 SER A CA 1
ATOM 741 C C . SER A 1 97 ? 10.199 -27.893 -21.459 1.00 53.44 97 SER A C 1
ATOM 743 O O . SER A 1 97 ? 10.523 -29.077 -21.449 1.00 53.44 97 SER A O 1
ATOM 745 N N . SER A 1 98 ? 10.675 -27.072 -22.396 1.00 54.91 98 SER A N 1
ATOM 746 C CA . SER A 1 98 ? 11.600 -27.494 -23.446 1.00 54.91 98 SER A CA 1
ATOM 747 C C . SER A 1 98 ? 12.456 -26.342 -23.979 1.00 54.91 98 SER A C 1
ATOM 749 O O . SER A 1 98 ? 12.396 -26.008 -25.157 1.00 54.91 98 SER A O 1
ATOM 751 N N . PHE A 1 99 ? 13.295 -25.761 -23.129 1.00 48.00 99 PHE A N 1
ATOM 752 C CA . PHE A 1 99 ? 14.576 -25.212 -23.580 1.00 48.00 99 PHE A CA 1
ATOM 753 C C . PHE A 1 99 ? 15.661 -25.679 -22.613 1.00 48.00 99 PHE A C 1
ATOM 755 O O . PHE A 1 99 ? 16.191 -24.931 -21.798 1.00 48.00 99 PHE A O 1
ATOM 762 N N . CYS A 1 100 ? 15.967 -26.975 -22.697 1.00 41.75 100 CYS A N 1
ATOM 763 C CA . CYS A 1 100 ? 17.257 -27.481 -22.257 1.00 41.75 100 CYS A CA 1
ATOM 764 C C . CYS A 1 100 ? 18.316 -26.851 -23.169 1.00 41.75 100 CYS A C 1
ATOM 766 O O . CYS A 1 100 ? 18.458 -27.248 -24.325 1.00 41.75 100 CYS A O 1
ATOM 768 N N . TYR A 1 101 ? 19.026 -25.847 -22.663 1.00 38.94 101 TYR A N 1
ATOM 769 C CA . TYR A 1 101 ? 20.292 -25.423 -23.241 1.00 38.94 101 TYR A CA 1
ATOM 770 C C . TYR A 1 101 ? 21.310 -26.523 -22.914 1.00 38.94 101 TYR A C 1
ATOM 772 O O . TYR A 1 101 ? 21.633 -26.739 -21.747 1.00 38.94 101 TYR A O 1
ATOM 780 N N . ASN A 1 102 ? 21.730 -27.281 -23.926 1.00 38.31 102 ASN A N 1
ATOM 781 C CA . ASN A 1 102 ? 22.905 -28.148 -23.833 1.00 38.31 102 ASN A CA 1
ATOM 782 C C . ASN A 1 102 ? 24.135 -27.341 -24.295 1.00 38.31 102 ASN A C 1
ATOM 784 O O . ASN A 1 102 ? 23.964 -26.446 -25.123 1.00 38.31 102 ASN A O 1
ATOM 788 N N . PRO A 1 103 ? 25.313 -27.628 -23.716 1.00 51.25 103 PRO A N 1
ATOM 789 C CA . PRO A 1 103 ? 26.386 -26.674 -23.413 1.00 51.25 103 PRO A CA 1
ATOM 790 C C . PRO A 1 103 ? 27.001 -25.948 -24.611 1.00 51.25 103 PRO A C 1
ATOM 792 O O . PRO A 1 103 ? 27.159 -26.580 -25.679 1.00 51.25 103 PRO A O 1
#

Secondary structure (DSSP, 8-state):
-HHHHHHHHHHHHHHTS-GGG--SS-TTSS-EE-TTSPEEPPGGGT-TT-------S-----HHHHHHHHHHHHHHTSTTT--HHHHHHHHTTTS-S------

Organism: NCBI:txid1586481

Radius of gyration: 22.04 Å; chains: 1; bounding box: 52×43×49 Å

pLDDT: mean 80.98, std 13.7, range [38.31, 96.62]